Protein AF-Q9IBF4-F1 (afdb_monomer_lite)

pLDDT: mean 85.86, std 13.43, range [43.22, 97.31]

Secondary structure (DSSP, 8-state):
----SSS---------S--------------PPEEPPPPPPTTEEEES--S-EETT-EEEEEEPTTEEEEETTEEESEEEEEB-TTS-BSS--PPEEE-HHHHHHHS---------

Foldseek 3Di:
DDDPVDPDDDDDDDDDPDDPDPDDDDDDDDWAAKADQDDAAPQKDKPPRDPIDGAFDKIKIAGHPQWFFDDPPDTDRIDMWGQHRVRYIPDHHTHTGGDVVVVVVPPDDPPPPDDD

Organism: Cyprinus carpio (NCBI:txid7962)

Radius of gyration: 27.57 Å; chains: 1; bounding box: 63×21×100 Å

Structure (mmCIF, N/CA/C/O backbone):
data_AF-Q9IBF4-F1
#
_entry.id   AF-Q9IBF4-F1
#
loop_
_atom_site.group_PDB
_atom_site.id
_atom_site.type_symbol
_atom_site.label_atom_id
_atom_site.label_alt_id
_atom_site.label_comp_id
_atom_site.label_asym_id
_atom_site.label_entity_id
_atom_site.label_seq_id
_atom_site.pdbx_PDB_ins_code
_atom_site.Cartn_x
_atom_site.Cartn_y
_atom_site.Cartn_z
_atom_site.occupancy
_atom_site.B_iso_or_equiv
_atom_site.auth_seq_id
_atom_site.auth_comp_id
_atom_site.auth_asym_id
_atom_site.auth_atom_id
_atom_site.pdbx_PDB_model_num
ATOM 1 N N . LYS A 1 1 ? 0.615 2.554 -24.046 1.00 74.94 1 LYS A N 1
ATOM 2 C CA . LYS A 1 1 ? 1.327 2.139 -22.809 1.00 74.94 1 LYS A CA 1
ATOM 3 C C . LYS A 1 1 ? 1.190 0.628 -22.687 1.00 74.94 1 LYS A C 1
ATOM 5 O O . LYS A 1 1 ? 0.088 0.150 -22.907 1.00 74.94 1 LYS A O 1
ATOM 10 N N . ILE A 1 2 ? 2.265 -0.108 -22.403 1.00 85.94 2 ILE A N 1
ATOM 11 C CA . ILE A 1 2 ? 2.202 -1.565 -22.207 1.00 85.94 2 ILE A CA 1
ATOM 12 C C . ILE A 1 2 ? 2.050 -1.821 -20.704 1.00 85.94 2 ILE A C 1
ATOM 14 O O . ILE A 1 2 ? 2.858 -1.324 -19.922 1.00 85.94 2 ILE A O 1
ATOM 18 N N . GLN A 1 3 ? 1.004 -2.543 -20.302 1.00 86.56 3 GLN A N 1
ATOM 19 C CA . GLN A 1 3 ? 0.822 -3.037 -18.935 1.00 86.56 3 GLN A CA 1
ATOM 20 C C . GLN A 1 3 ? 1.051 -4.544 -18.950 1.00 86.56 3 GLN A C 1
ATOM 22 O O . GLN A 1 3 ? 0.362 -5.271 -19.658 1.00 86.56 3 GLN A O 1
ATOM 27 N N . THR A 1 4 ? 2.058 -4.998 -18.212 1.00 89.31 4 THR A N 1
ATOM 28 C CA . THR A 1 4 ? 2.543 -6.383 -18.276 1.00 89.31 4 THR A CA 1
ATOM 29 C C . THR A 1 4 ? 1.726 -7.339 -17.414 1.00 89.31 4 THR A C 1
ATOM 31 O O . THR A 1 4 ? 1.787 -8.542 -17.637 1.00 89.31 4 THR A O 1
ATOM 34 N N . GLY A 1 5 ? 1.007 -6.829 -16.404 1.00 86.88 5 GLY A N 1
ATOM 35 C CA . GLY A 1 5 ? 0.292 -7.651 -15.418 1.00 86.88 5 GLY A CA 1
ATOM 36 C C . GLY A 1 5 ? 1.207 -8.580 -14.608 1.00 86.88 5 GLY A C 1
ATOM 37 O O . GLY A 1 5 ? 0.732 -9.524 -13.988 1.00 86.88 5 GLY A O 1
ATOM 38 N N . SER A 1 6 ? 2.522 -8.343 -14.644 1.00 89.00 6 SER A N 1
ATOM 39 C CA . SER A 1 6 ? 3.549 -9.232 -14.107 1.00 89.00 6 SER A CA 1
ATOM 40 C C . SER A 1 6 ? 4.670 -8.425 -13.467 1.00 89.00 6 SER A C 1
ATOM 42 O O . SER A 1 6 ? 5.047 -7.359 -13.958 1.00 89.00 6 SER A O 1
ATOM 44 N N . ASN A 1 7 ? 5.249 -8.983 -12.406 1.00 90.31 7 ASN A N 1
ATOM 45 C CA . ASN A 1 7 ? 6.463 -8.475 -11.774 1.00 90.31 7 ASN A CA 1
ATOM 46 C C . ASN A 1 7 ? 7.751 -8.909 -12.504 1.00 90.31 7 ASN A C 1
ATOM 48 O O . ASN A 1 7 ? 8.845 -8.630 -12.019 1.00 90.31 7 ASN A O 1
ATOM 52 N N . ILE A 1 8 ? 7.628 -9.616 -13.634 1.00 92.50 8 ILE A N 1
ATOM 53 C CA . ILE A 1 8 ? 8.735 -10.102 -14.464 1.00 92.50 8 ILE A CA 1
ATOM 54 C C . ILE A 1 8 ? 8.491 -9.685 -15.915 1.00 92.50 8 ILE A C 1
ATOM 56 O O . ILE A 1 8 ? 7.407 -9.908 -16.458 1.00 92.50 8 ILE A O 1
ATOM 60 N N . VAL A 1 9 ? 9.522 -9.121 -16.547 1.00 94.56 9 VAL A N 1
ATOM 61 C CA . VAL A 1 9 ? 9.528 -8.728 -17.960 1.00 94.56 9 VAL A CA 1
ATOM 62 C C . VAL A 1 9 ? 10.809 -9.245 -18.602 1.00 94.56 9 VAL A C 1
ATOM 64 O O . VAL A 1 9 ? 11.898 -8.945 -18.122 1.00 94.56 9 VAL A O 1
ATOM 67 N N . ASN A 1 10 ? 10.677 -9.986 -19.702 1.00 94.69 10 ASN A N 1
ATOM 68 C CA . ASN A 1 10 ? 11.808 -10.421 -20.516 1.00 94.69 10 ASN A CA 1
ATOM 69 C C . ASN A 1 10 ? 11.884 -9.541 -21.760 1.00 94.69 10 ASN A C 1
ATOM 71 O O . ASN A 1 10 ? 10.921 -9.466 -22.523 1.00 94.69 10 ASN A O 1
ATOM 75 N N . ILE A 1 11 ? 13.023 -8.883 -21.962 1.00 94.69 11 ILE A N 1
ATOM 76 C CA . ILE A 1 11 ? 13.268 -8.062 -23.145 1.00 94.69 11 ILE A CA 1
ATOM 77 C C . ILE A 1 11 ? 14.274 -8.802 -24.015 1.00 94.69 11 ILE A C 1
ATOM 79 O O . ILE A 1 11 ? 15.422 -8.988 -23.616 1.00 94.69 11 ILE A O 1
ATOM 83 N N . LEU A 1 12 ? 13.832 -9.227 -25.195 1.00 95.75 12 LEU A N 1
ATOM 84 C CA . LEU A 1 12 ? 14.683 -9.865 -26.188 1.00 95.75 12 LEU A CA 1
ATOM 85 C C . LEU A 1 12 ? 14.834 -8.927 -27.381 1.00 95.75 12 LEU A C 1
ATOM 87 O O . LEU A 1 12 ? 13.845 -8.536 -27.998 1.00 95.75 12 LEU A O 1
ATOM 91 N N . PHE A 1 13 ? 16.078 -8.590 -27.705 1.00 95.25 13 PHE A N 1
ATOM 92 C CA . PHE A 1 13 ? 16.424 -7.855 -28.912 1.00 95.25 13 PHE A CA 1
ATOM 93 C C . PHE A 1 13 ? 17.333 -8.720 -29.779 1.00 95.25 13 PHE A C 1
ATOM 95 O O . PHE A 1 13 ? 18.332 -9.249 -29.295 1.00 95.25 13 PHE A O 1
ATOM 102 N N . HIS A 1 14 ? 16.969 -8.863 -31.050 1.00 94.62 14 HIS A N 1
ATOM 103 C CA . HIS A 1 14 ? 17.729 -9.610 -32.041 1.00 94.62 14 HIS A CA 1
ATOM 104 C C . HIS A 1 14 ? 17.996 -8.703 -33.244 1.00 94.62 14 HIS A C 1
ATOM 106 O O . HIS A 1 14 ? 17.053 -8.164 -33.824 1.00 94.62 14 HIS A O 1
ATOM 112 N N . SER A 1 15 ? 19.267 -8.550 -33.614 1.00 93.81 15 SER A N 1
ATOM 113 C CA . SER A 1 15 ? 19.708 -7.838 -34.816 1.00 93.81 15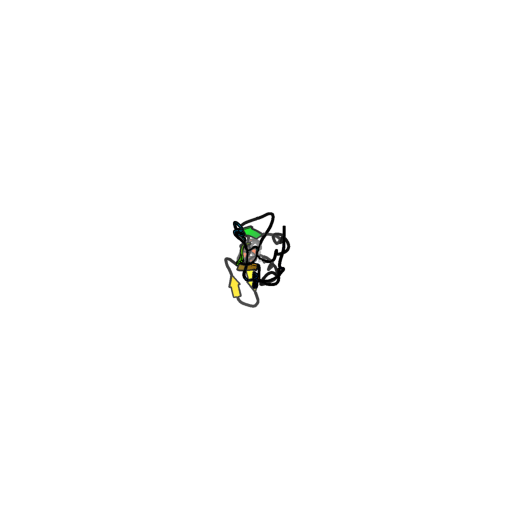 SER A CA 1
ATOM 114 C C . SER A 1 15 ? 20.393 -8.800 -35.783 1.00 93.81 15 SER A C 1
ATOM 116 O O . SER A 1 15 ? 20.919 -9.833 -35.370 1.00 93.81 15 SER A O 1
ATOM 118 N N . ASP A 1 16 ? 20.385 -8.461 -37.070 1.00 94.62 16 ASP A N 1
ATOM 119 C CA . ASP A 1 16 ? 21.175 -9.168 -38.078 1.00 94.62 16 ASP A CA 1
ATOM 120 C C . ASP A 1 16 ? 22.635 -8.664 -38.113 1.00 94.62 16 ASP A C 1
ATOM 122 O O . ASP A 1 16 ? 23.077 -7.924 -37.229 1.00 94.62 16 ASP A O 1
ATOM 126 N N . SER A 1 17 ? 23.416 -9.118 -39.097 1.00 92.56 17 SER A N 1
ATOM 127 C CA . SER A 1 17 ? 24.840 -8.787 -39.242 1.00 92.56 17 SER A CA 1
ATOM 128 C C . SER A 1 17 ? 25.113 -7.414 -39.869 1.00 92.56 17 SER A C 1
ATOM 130 O O . SER A 1 17 ? 26.266 -7.110 -40.170 1.00 9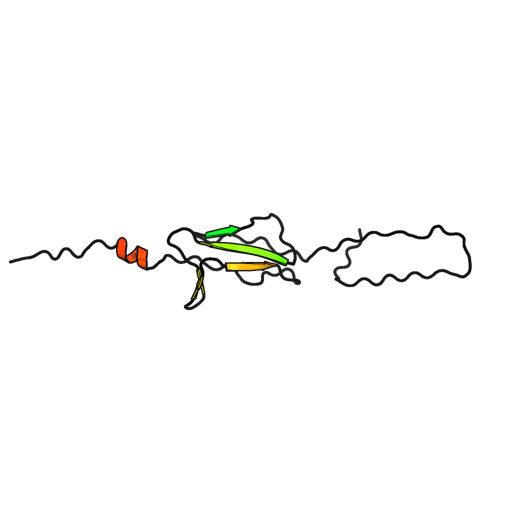2.56 17 SER A O 1
ATOM 132 N N . THR A 1 18 ? 24.085 -6.610 -40.139 1.00 92.44 18 THR A N 1
ATOM 133 C CA . THR A 1 18 ? 24.195 -5.351 -40.879 1.00 92.44 18 THR A CA 1
ATOM 134 C C . THR A 1 18 ? 23.458 -4.202 -40.187 1.00 92.44 18 THR A C 1
ATOM 136 O O . THR A 1 18 ? 22.528 -4.395 -39.409 1.00 92.44 18 THR A O 1
ATOM 139 N N . GLY A 1 19 ? 23.866 -2.969 -40.497 1.00 88.56 19 GLY A N 1
ATOM 140 C CA . GLY A 1 19 ? 23.130 -1.757 -40.133 1.00 88.56 19 GLY A CA 1
ATOM 141 C C . GLY A 1 19 ? 23.847 -0.825 -39.153 1.00 88.56 19 GLY A C 1
ATOM 142 O O . GL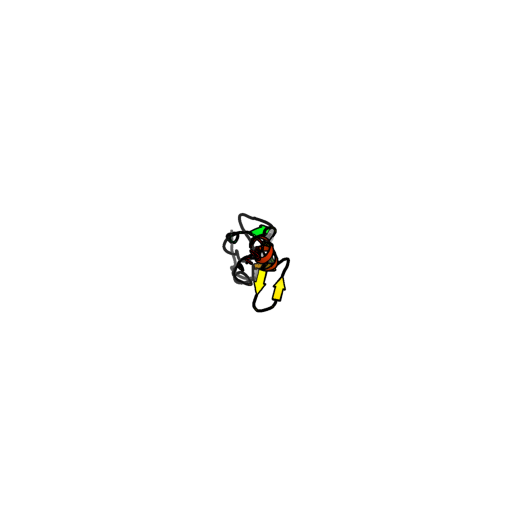Y A 1 19 ? 24.538 -1.251 -38.234 1.00 88.56 19 GLY A O 1
ATOM 143 N N . GLU A 1 20 ? 23.616 0.475 -39.340 1.00 89.75 20 GLU A N 1
ATOM 144 C CA . GLU A 1 20 ? 24.101 1.579 -38.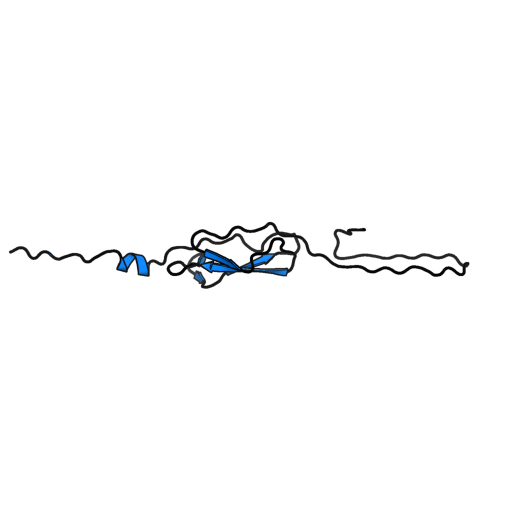494 1.00 89.75 20 GLU A CA 1
ATOM 145 C C . GLU A 1 20 ? 22.926 2.241 -37.752 1.00 89.75 20 GLU A C 1
ATOM 147 O O . GLU A 1 20 ? 22.735 3.457 -37.755 1.00 89.75 20 GLU A O 1
ATOM 152 N N . ASN A 1 21 ? 22.055 1.419 -37.166 1.00 91.56 21 ASN A N 1
ATOM 153 C CA . ASN A 1 21 ? 20.831 1.902 -36.536 1.00 91.56 21 ASN A CA 1
ATOM 154 C C . ASN A 1 21 ? 21.109 2.487 -35.144 1.00 91.56 21 ASN A C 1
ATOM 156 O O . ASN A 1 21 ? 21.887 1.943 -34.365 1.00 91.56 21 ASN A O 1
ATOM 160 N N . LEU A 1 22 ? 20.383 3.548 -34.786 1.00 94.38 22 LEU A N 1
ATOM 161 C CA . LEU A 1 22 ? 20.532 4.263 -33.508 1.00 94.38 22 LEU A CA 1
ATOM 162 C C . LEU A 1 22 ? 20.012 3.488 -32.277 1.00 94.38 22 LEU A C 1
ATOM 164 O O . LEU A 1 22 ? 20.152 3.955 -31.147 1.00 94.38 22 LEU A O 1
ATOM 168 N N . GLY A 1 23 ? 19.407 2.314 -32.476 1.00 93.25 23 GLY A N 1
ATOM 169 C CA . GLY A 1 23 ? 18.887 1.464 -31.405 1.00 93.25 23 GLY A CA 1
ATOM 170 C C . GLY A 1 23 ? 17.563 1.953 -30.810 1.00 93.25 23 GLY A C 1
ATOM 171 O O . GLY A 1 23 ? 16.761 2.611 -31.472 1.00 93.25 23 GLY A O 1
ATOM 172 N N . TRP A 1 24 ? 17.310 1.583 -29.554 1.00 94.62 24 TRP A N 1
ATOM 173 C CA . TRP A 1 24 ? 16.092 1.933 -28.824 1.00 94.62 24 TRP A CA 1
ATOM 174 C C . TRP A 1 24 ? 16.400 2.251 -27.360 1.00 94.62 24 TRP A C 1
ATOM 176 O O . TRP A 1 24 ? 17.357 1.750 -26.772 1.00 94.62 24 TRP A O 1
ATOM 186 N N . LYS A 1 25 ? 15.557 3.089 -26.756 1.00 95.81 25 LYS A N 1
ATOM 187 C CA . LYS A 1 25 ? 15.598 3.431 -25.334 1.00 95.81 25 LYS A CA 1
ATOM 188 C C . LYS A 1 25 ? 14.204 3.249 -24.762 1.00 95.81 25 LYS A C 1
ATOM 190 O O . LYS A 1 25 ? 13.242 3.758 -25.332 1.00 95.81 25 LYS A O 1
ATOM 195 N N . LEU A 1 26 ? 14.101 2.565 -23.627 1.00 94.19 26 LEU A N 1
ATOM 196 C CA . LEU A 1 26 ? 12.851 2.473 -22.881 1.00 94.19 26 LEU A CA 1
ATOM 197 C C . LEU A 1 26 ? 13.033 2.913 -21.436 1.00 94.19 26 LEU A C 1
ATOM 199 O O . LEU A 1 26 ? 14.113 2.801 -20.858 1.00 94.19 26 LEU A O 1
ATOM 203 N N . THR A 1 27 ? 11.928 3.370 -20.866 1.00 95.31 27 THR A N 1
ATOM 204 C CA . THR A 1 27 ? 11.768 3.630 -19.440 1.00 95.31 27 THR A CA 1
ATOM 205 C C . THR A 1 27 ? 10.591 2.790 -18.968 1.00 95.31 27 THR A C 1
ATOM 207 O O . THR A 1 27 ? 9.583 2.697 -19.671 1.00 95.31 27 THR A O 1
ATOM 210 N N . TYR A 1 28 ? 10.703 2.189 -17.788 1.00 93.44 28 TYR A N 1
ATOM 211 C CA . TYR A 1 28 ? 9.613 1.444 -17.170 1.00 93.44 28 TYR A CA 1
ATOM 212 C C . TYR A 1 28 ? 9.301 2.010 -15.787 1.00 93.44 28 TYR A C 1
ATOM 214 O O . TYR A 1 28 ? 10.147 2.625 -15.140 1.00 93.44 28 TYR A O 1
ATOM 222 N N . THR A 1 29 ? 8.074 1.778 -15.338 1.00 93.00 29 THR A N 1
ATOM 223 C CA . THR A 1 29 ? 7.654 1.991 -13.955 1.00 93.00 29 THR A CA 1
ATOM 224 C C . THR A 1 29 ? 6.933 0.742 -13.469 1.00 93.00 29 THR A C 1
ATOM 226 O O . THR A 1 29 ? 6.337 0.014 -14.265 1.00 93.00 29 THR A O 1
ATOM 229 N N . SER A 1 30 ? 7.020 0.477 -12.168 1.00 91.12 30 SER A N 1
ATOM 230 C CA . SER A 1 30 ? 6.277 -0.601 -11.517 1.00 91.12 30 SER A CA 1
ATOM 231 C C . SER A 1 30 ? 5.087 -0.008 -10.776 1.00 91.12 30 SER A C 1
ATOM 233 O O . SER A 1 30 ? 5.231 1.010 -10.099 1.00 91.12 30 SER A O 1
ATOM 235 N N . THR A 1 31 ? 3.925 -0.637 -10.906 1.00 90.44 31 THR A N 1
ATOM 236 C CA . THR A 1 31 ? 2.719 -0.305 -10.142 1.00 90.44 31 THR A CA 1
ATOM 237 C C . THR A 1 31 ? 2.245 -1.555 -9.417 1.00 90.44 31 THR A C 1
ATOM 239 O O . THR A 1 31 ? 2.280 -2.647 -9.988 1.00 90.44 31 THR A O 1
ATOM 242 N N . GLY A 1 32 ? 1.829 -1.401 -8.162 1.00 91.81 32 GLY A N 1
ATOM 243 C CA . GLY A 1 32 ? 1.227 -2.480 -7.386 1.00 91.81 32 GLY A CA 1
ATOM 244 C C . GLY A 1 32 ? -0.205 -2.785 -7.821 1.00 91.81 32 GLY A C 1
ATOM 245 O O . GLY A 1 32 ? -0.826 -1.992 -8.527 1.00 91.81 32 GLY A O 1
ATOM 246 N N . SER A 1 33 ? -0.725 -3.930 -7.379 1.00 93.94 33 SER A N 1
ATOM 247 C CA . SER A 1 33 ? -2.160 -4.221 -7.434 1.00 93.94 33 SER A CA 1
ATOM 248 C C . SER A 1 33 ? -2.920 -3.220 -6.568 1.00 93.94 33 SER A C 1
ATOM 250 O O . SER A 1 33 ? -2.435 -2.861 -5.495 1.00 93.94 33 SER A O 1
ATOM 252 N N . GLU A 1 34 ? -4.088 -2.786 -7.030 1.00 94.62 34 GLU A N 1
ATOM 253 C CA . GLU A 1 34 ? -4.947 -1.854 -6.298 1.00 94.62 34 GLU A CA 1
ATOM 254 C C . GLU A 1 34 ? -5.878 -2.615 -5.351 1.00 94.62 34 GLU A C 1
ATOM 256 O O . GLU A 1 34 ? -6.459 -3.634 -5.732 1.00 94.62 34 GLU A O 1
ATOM 261 N N . CYS A 1 35 ? -6.039 -2.106 -4.132 1.00 95.31 35 CYS A N 1
ATOM 262 C CA . CYS A 1 35 ? -7.020 -2.599 -3.174 1.00 95.31 35 CYS A CA 1
ATOM 263 C C . CYS A 1 35 ? -8.283 -1.733 -3.182 1.00 95.31 35 CYS A C 1
ATOM 265 O O . CYS A 1 35 ? -8.240 -0.520 -3.395 1.00 95.31 35 CYS A O 1
ATOM 267 N N . SER A 1 36 ? -9.435 -2.358 -2.926 1.00 92.38 36 SER A N 1
ATOM 268 C CA . SER A 1 36 ? -10.712 -1.637 -2.867 1.00 92.38 36 SER A CA 1
ATOM 269 C C . SER A 1 36 ? -10.742 -0.650 -1.692 1.00 92.38 36 SER A C 1
ATOM 271 O O . SER A 1 36 ? -10.268 -1.001 -0.614 1.00 92.38 36 SER A O 1
ATOM 273 N N . PRO A 1 37 ? -11.327 0.551 -1.835 1.00 90.31 37 PRO A N 1
ATOM 274 C CA . PRO A 1 37 ? -11.469 1.480 -0.717 1.00 90.31 37 PRO A CA 1
ATOM 275 C C . PRO A 1 37 ? -12.218 0.851 0.465 1.00 90.31 37 PRO A C 1
ATOM 277 O O . PRO A 1 37 ? -13.235 0.181 0.279 1.00 90.31 37 PRO A O 1
ATOM 280 N N . LEU A 1 38 ? -11.726 1.089 1.681 1.00 89.88 38 LEU A N 1
ATOM 281 C CA . LEU A 1 38 ? -12.362 0.637 2.917 1.00 89.88 38 LEU A CA 1
ATOM 282 C C . LEU A 1 38 ? -13.201 1.754 3.540 1.00 89.88 38 LEU A C 1
ATOM 284 O O . LEU A 1 38 ? -12.842 2.930 3.485 1.00 89.88 38 LEU A O 1
ATOM 288 N N . ALA A 1 39 ? -14.320 1.370 4.150 1.00 89.00 39 ALA A N 1
ATOM 289 C CA . ALA A 1 39 ? -15.153 2.272 4.933 1.00 89.00 39 ALA A CA 1
ATOM 290 C C . ALA A 1 39 ? -14.744 2.219 6.409 1.00 89.00 39 ALA A C 1
ATOM 292 O O . ALA A 1 39 ? -14.481 1.142 6.948 1.00 89.00 39 ALA A O 1
ATOM 293 N N . ALA A 1 40 ? -14.724 3.379 7.067 1.00 88.69 40 ALA A N 1
ATOM 294 C CA . ALA A 1 40 ? -14.482 3.444 8.502 1.00 88.69 40 ALA A CA 1
ATOM 295 C C . ALA A 1 40 ? -15.607 2.727 9.277 1.00 88.69 40 ALA A C 1
ATOM 297 O O . ALA A 1 40 ? -16.780 2.838 8.900 1.00 88.69 40 ALA A O 1
ATOM 298 N N . PRO A 1 41 ? -15.282 1.985 10.350 1.00 89.38 41 PRO A N 1
ATOM 299 C CA . PRO A 1 41 ? -16.291 1.336 11.172 1.00 89.38 41 PRO A CA 1
ATOM 300 C C . PRO A 1 41 ? -17.037 2.362 12.033 1.00 89.38 41 PRO A C 1
ATOM 302 O O . PRO A 1 41 ? -16.582 3.480 12.262 1.00 89.38 41 PRO A O 1
ATOM 305 N N .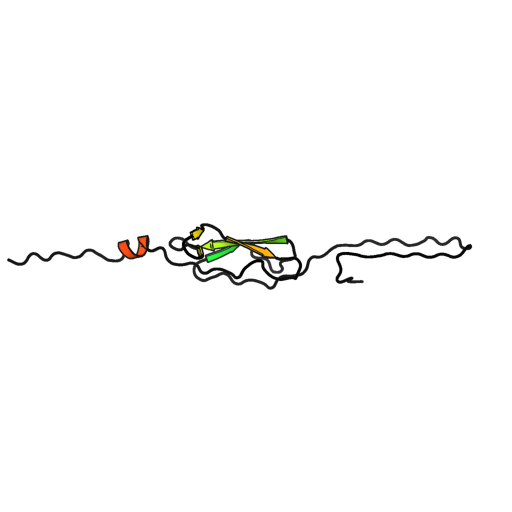 LEU A 1 42 ? -18.191 1.966 12.569 1.00 91.00 42 LEU A N 1
ATOM 306 C CA . LEU A 1 42 ? -18.930 2.809 13.506 1.00 91.00 42 LEU A CA 1
ATOM 307 C C . LEU A 1 42 ? -18.115 3.029 14.795 1.00 91.00 42 LEU A C 1
ATOM 309 O O . LEU A 1 42 ? -17.696 2.061 15.430 1.00 91.00 42 LEU A O 1
ATOM 313 N N . ASN A 1 43 ? -17.994 4.285 15.228 1.00 93.31 43 ASN A N 1
ATOM 314 C CA . ASN A 1 43 ? -17.183 4.717 16.376 1.00 93.31 43 ASN A CA 1
ATOM 315 C C . ASN A 1 43 ? -15.673 4.454 16.211 1.00 93.31 43 ASN A C 1
ATOM 317 O O . ASN A 1 43 ? -15.001 4.066 17.170 1.00 93.31 43 ASN A O 1
ATOM 321 N N . GLY A 1 44 ? -15.151 4.596 14.995 1.00 92.62 44 GLY A N 1
ATOM 322 C CA . GLY A 1 44 ? -13.722 4.548 14.718 1.00 92.62 44 GLY A CA 1
ATOM 323 C C . GLY A 1 44 ? -13.379 5.239 13.403 1.00 92.62 44 GLY A C 1
ATOM 324 O O . GLY A 1 44 ? -14.257 5.607 12.622 1.00 92.62 44 GLY A O 1
ATOM 325 N N . HIS A 1 45 ? -12.087 5.407 13.158 1.00 93.44 45 HIS A N 1
ATOM 326 C CA . HIS A 1 45 ? -11.546 6.087 11.987 1.00 93.44 45 HIS A CA 1
ATOM 327 C C . HIS A 1 45 ? -10.358 5.317 11.404 1.00 93.44 45 HIS A C 1
ATOM 329 O O . HIS A 1 45 ? -9.652 4.600 12.112 1.00 93.44 45 HIS A O 1
ATOM 335 N N . LEU A 1 46 ? -10.173 5.443 10.088 1.00 93.50 46 LEU A N 1
ATOM 336 C CA . LEU A 1 46 ? -9.076 4.833 9.339 1.00 93.50 46 LEU A CA 1
ATOM 337 C C . LEU A 1 46 ? -8.092 5.920 8.914 1.00 93.50 46 LEU A C 1
ATOM 339 O O . LEU A 1 46 ? -8.518 6.956 8.407 1.00 93.50 46 LEU A O 1
ATOM 343 N N . GLU A 1 47 ? -6.795 5.671 9.068 1.00 94.56 47 GLU A N 1
ATOM 344 C CA . GLU A 1 47 ? -5.742 6.601 8.657 1.00 94.56 47 GLU A CA 1
ATOM 345 C C . GLU A 1 47 ? -4.552 5.869 8.010 1.00 94.56 47 GLU A C 1
ATOM 347 O O . GLU A 1 47 ? -4.081 4.879 8.567 1.00 94.56 47 GLU A O 1
ATOM 352 N N . PRO A 1 48 ? -4.016 6.342 6.869 1.00 93.44 48 PRO A N 1
ATOM 353 C CA . PRO A 1 48 ? -4.484 7.485 6.083 1.00 93.44 48 PRO A CA 1
ATOM 354 C C . PRO A 1 48 ? -5.731 7.145 5.251 1.00 93.44 48 PRO A C 1
ATOM 356 O O . PRO A 1 48 ? -5.844 6.041 4.734 1.00 93.44 48 PRO A O 1
ATOM 359 N N . LEU A 1 49 ? -6.626 8.121 5.060 1.00 88.81 49 LEU A N 1
ATOM 360 C CA . LEU A 1 49 ? -7.708 8.045 4.072 1.00 88.81 49 LEU A CA 1
ATOM 361 C C . LEU A 1 49 ? -7.196 8.508 2.705 1.00 88.81 49 LEU A C 1
ATOM 363 O O . LEU A 1 49 ? -6.922 9.690 2.500 1.00 88.81 49 LEU A O 1
ATOM 367 N N . GLN A 1 50 ? -7.079 7.573 1.770 1.00 89.75 50 GLN A N 1
ATOM 368 C CA . GLN A 1 50 ? -6.647 7.814 0.396 1.00 89.75 50 GLN A CA 1
ATOM 369 C C . GLN A 1 50 ? -7.732 7.394 -0.603 1.00 89.75 50 GLN A C 1
ATOM 371 O O . GLN A 1 50 ? -8.584 6.552 -0.311 1.00 89.75 50 GLN A O 1
ATOM 376 N N . SER A 1 51 ? -7.709 7.990 -1.797 1.00 86.62 51 SER A N 1
ATOM 377 C CA . SER A 1 51 ? -8.621 7.636 -2.894 1.00 86.62 51 SER A CA 1
ATOM 378 C C . SER A 1 51 ? -8.253 6.317 -3.578 1.00 86.62 51 SER A C 1
ATOM 380 O O . SER A 1 51 ? -9.107 5.700 -4.212 1.00 86.62 51 SER A O 1
ATOM 382 N N . ASN A 1 52 ? -6.995 5.895 -3.462 1.00 91.44 52 ASN A N 1
ATOM 383 C CA . ASN A 1 52 ? -6.470 4.655 -4.011 1.00 91.44 52 ASN A CA 1
ATOM 384 C C . ASN A 1 52 ? -5.411 4.099 -3.053 1.00 91.44 52 ASN A C 1
ATOM 386 O O . ASN A 1 52 ? -4.661 4.882 -2.476 1.00 91.44 52 ASN A O 1
ATOM 390 N N . TYR A 1 53 ? -5.368 2.777 -2.908 1.00 95.19 53 TYR A N 1
ATOM 391 C CA . TYR A 1 53 ? -4.338 2.071 -2.151 1.00 95.19 53 TYR A CA 1
ATOM 392 C C . TYR A 1 53 ? -3.733 1.001 -3.047 1.00 95.19 53 TYR A C 1
ATOM 394 O O . TYR A 1 53 ? -4.465 0.244 -3.691 1.00 95.19 53 TYR A O 1
ATOM 402 N N . ILE A 1 54 ? -2.410 0.914 -3.061 1.00 95.62 54 ILE A N 1
ATOM 403 C CA . ILE A 1 54 ? -1.651 -0.052 -3.850 1.00 95.62 54 ILE A CA 1
ATOM 404 C C . ILE A 1 54 ? -0.862 -1.001 -2.953 1.00 95.62 54 ILE A C 1
ATOM 406 O O . ILE A 1 54 ? -0.660 -0.754 -1.768 1.00 95.62 54 ILE A O 1
ATOM 410 N N . PHE A 1 55 ? -0.404 -2.115 -3.526 1.00 95.69 55 PHE A N 1
ATOM 411 C CA . PHE A 1 55 ? 0.425 -3.102 -2.831 1.00 95.69 55 PHE A CA 1
ATOM 412 C C . PHE A 1 55 ? 1.497 -2.458 -1.926 1.00 95.69 55 PHE A C 1
ATOM 414 O O . PHE A 1 55 ? 2.318 -1.677 -2.413 1.00 95.69 55 PHE A O 1
ATOM 421 N N . LYS A 1 56 ? 1.528 -2.891 -0.654 1.00 94.62 56 LYS A N 1
ATOM 422 C CA . LYS A 1 56 ? 2.342 -2.400 0.481 1.00 94.62 56 LYS A CA 1
ATOM 423 C C . LYS A 1 56 ? 1.836 -1.146 1.193 1.00 94.62 56 LYS A C 1
ATOM 425 O O . LYS A 1 56 ? 2.409 -0.782 2.224 1.00 94.62 56 LYS A O 1
ATOM 430 N N . ASP A 1 57 ? 0.778 -0.509 0.709 1.00 96.12 57 ASP A N 1
ATOM 431 C CA . ASP A 1 57 ? 0.096 0.506 1.503 1.00 96.12 57 ASP A CA 1
ATOM 432 C C . ASP A 1 57 ? -0.548 -0.138 2.730 1.00 96.12 57 ASP A C 1
ATOM 434 O O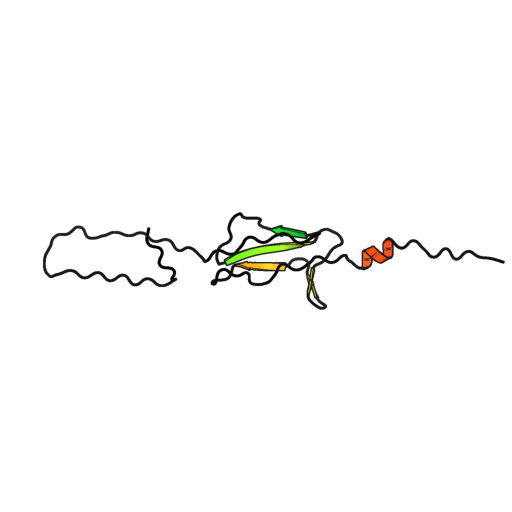 . ASP A 1 57 ? -0.983 -1.293 2.706 1.00 96.12 57 ASP A O 1
ATOM 438 N N . HIS A 1 58 ? -0.614 0.623 3.816 1.00 95.88 58 HIS A N 1
ATOM 439 C CA . HIS A 1 58 ? -1.254 0.205 5.051 1.00 95.88 58 HIS A CA 1
ATOM 440 C C . HIS A 1 58 ? -2.145 1.313 5.588 1.00 95.88 58 HIS A C 1
ATOM 442 O O . HIS A 1 58 ? -1.868 2.499 5.407 1.00 95.88 58 HIS A O 1
ATOM 448 N N . ILE A 1 59 ? -3.199 0.896 6.278 1.00 95.69 59 ILE A N 1
ATOM 449 C CA . ILE A 1 59 ? -4.081 1.773 7.032 1.00 95.69 59 ILE A CA 1
ATOM 450 C C . ILE A 1 59 ? -4.150 1.307 8.478 1.00 95.69 59 ILE A C 1
ATOM 452 O O . ILE A 1 59 ? -4.107 0.110 8.766 1.00 95.69 59 ILE A O 1
ATOM 456 N N . THR A 1 60 ? -4.289 2.262 9.378 1.00 95.19 60 THR A N 1
ATOM 457 C CA . THR A 1 60 ? -4.452 2.057 10.807 1.00 95.19 60 THR A CA 1
ATOM 458 C C . THR A 1 60 ? -5.883 2.388 11.186 1.00 95.19 60 THR A C 1
ATOM 460 O O . THR A 1 60 ? -6.383 3.468 10.883 1.00 95.19 60 THR A O 1
ATOM 463 N N . LEU A 1 61 ? -6.539 1.447 11.854 1.00 94.25 61 LEU A N 1
ATOM 464 C CA . LEU A 1 61 ? -7.820 1.651 12.506 1.00 94.25 61 LEU A CA 1
ATOM 465 C C . LEU A 1 61 ? -7.606 2.053 13.961 1.00 94.25 61 LEU A C 1
ATOM 467 O O . LEU A 1 61 ? -6.934 1.338 14.709 1.00 94.25 61 LEU A O 1
ATOM 471 N N . THR A 1 62 ? -8.284 3.125 14.350 1.00 93.62 62 THR A N 1
ATOM 472 C CA . THR A 1 62 ? -8.333 3.645 15.715 1.00 93.62 62 THR A CA 1
ATOM 473 C C . THR A 1 62 ? -9.795 3.821 16.127 1.00 93.62 62 THR A C 1
ATOM 475 O O . THR A 1 62 ? -10.601 4.358 15.364 1.00 93.62 62 THR A O 1
ATOM 478 N N . CYS A 1 63 ? -10.169 3.356 17.320 1.00 93.38 63 CYS A N 1
ATOM 479 C CA . CYS A 1 63 ? -11.523 3.553 17.844 1.00 93.38 63 CYS A CA 1
ATOM 480 C C . CYS A 1 63 ? -11.683 4.908 18.535 1.00 93.38 63 CYS A C 1
ATOM 482 O O . CYS A 1 63 ? -10.740 5.461 19.097 1.00 93.38 63 CYS A O 1
ATOM 484 N N . ASP A 1 64 ? -12.913 5.413 18.546 1.00 93.25 64 ASP A N 1
ATOM 485 C CA . ASP A 1 64 ? -13.262 6.632 19.261 1.00 93.25 64 ASP A CA 1
ATOM 486 C C . ASP A 1 64 ? -13.170 6.429 20.787 1.00 93.25 64 ASP A C 1
ATOM 488 O O . ASP A 1 64 ? -13.355 5.313 21.291 1.00 93.25 64 ASP A O 1
ATOM 492 N N . PRO A 1 65 ? -12.966 7.503 21.572 1.00 90.94 65 PRO A N 1
ATOM 493 C CA . PRO A 1 65 ? -12.885 7.409 23.025 1.00 90.94 65 PRO A CA 1
ATOM 494 C C . PRO A 1 65 ? -14.083 6.682 23.660 1.00 90.94 65 PRO A C 1
ATOM 496 O O . PRO A 1 65 ? -15.244 7.044 23.466 1.00 90.94 65 PRO A O 1
ATOM 499 N N . GLY A 1 66 ? -13.795 5.672 24.485 1.00 89.06 66 GLY A N 1
ATOM 500 C CA . GLY A 1 66 ? -14.813 4.818 25.112 1.00 89.06 66 GLY A CA 1
ATOM 501 C C . GLY A 1 66 ? -15.174 3.563 24.315 1.00 89.06 66 GLY A C 1
ATOM 502 O O . GLY A 1 66 ? -16.024 2.789 24.771 1.00 89.06 66 GLY A O 1
ATOM 503 N N . TYR A 1 67 ? -14.518 3.341 23.176 1.00 90.75 67 TYR A N 1
ATOM 504 C CA . TYR A 1 67 ? -14.581 2.116 22.390 1.00 90.75 67 TYR A CA 1
ATOM 505 C C . TYR A 1 67 ? -13.193 1.491 22.235 1.00 90.75 67 TYR A C 1
ATOM 507 O O . TYR A 1 67 ? -12.182 2.183 22.315 1.00 90.75 67 TYR A O 1
ATOM 515 N N . SER A 1 68 ? -13.151 0.184 21.989 1.00 89.12 68 SER A N 1
ATOM 516 C CA . SER A 1 68 ? -11.918 -0.549 21.729 1.00 89.12 68 SER A CA 1
ATOM 517 C C . SER A 1 68 ? -12.097 -1.658 20.701 1.00 89.12 68 SER A C 1
ATOM 519 O O . SER A 1 68 ? -13.203 -2.172 20.472 1.00 89.12 68 SER A O 1
ATOM 521 N N . LEU A 1 69 ? -10.988 -2.023 20.057 1.00 88.88 69 LEU A N 1
ATOM 522 C CA . LEU A 1 69 ? -10.937 -3.137 19.121 1.00 88.88 69 LEU A CA 1
ATOM 523 C C . LEU A 1 69 ? -10.797 -4.426 19.909 1.00 88.88 69 LEU A C 1
ATOM 525 O O . LEU A 1 69 ? -9.876 -4.576 20.707 1.00 88.88 69 LEU A O 1
ATOM 529 N N . ARG A 1 70 ? -11.700 -5.376 19.664 1.00 80.12 70 ARG A N 1
ATOM 530 C CA . ARG A 1 70 ? -11.639 -6.702 20.281 1.00 80.12 70 ARG A CA 1
ATOM 531 C C . ARG A 1 70 ? -11.640 -7.783 19.220 1.00 80.12 70 ARG A C 1
ATOM 533 O O . ARG A 1 70 ? -12.632 -7.942 18.507 1.00 80.12 70 ARG A O 1
ATOM 540 N N . GLN A 1 71 ? -10.562 -8.556 19.174 1.00 73.94 71 GLN A N 1
ATOM 541 C CA . GLN A 1 71 ? -10.469 -9.767 18.365 1.00 73.94 71 GLN A CA 1
ATOM 542 C C . GLN A 1 71 ? -10.235 -10.952 19.306 1.00 73.94 71 GLN A C 1
ATOM 544 O O . GLN A 1 71 ? -9.158 -11.108 19.882 1.00 73.94 71 GLN A O 1
ATOM 549 N N . GLY A 1 72 ? -11.281 -11.756 19.520 1.00 73.00 72 GLY A N 1
ATOM 550 C CA . GLY A 1 72 ? -11.301 -12.739 20.608 1.00 73.00 72 GLY A CA 1
ATOM 551 C C . GLY A 1 72 ? -11.192 -12.055 21.975 1.00 73.00 72 GLY A C 1
ATOM 552 O O . GLY A 1 72 ? -11.893 -11.073 22.227 1.00 73.00 72 GLY A O 1
ATOM 553 N N . ASP A 1 73 ? -10.284 -12.549 22.817 1.00 73.56 73 ASP A N 1
ATOM 554 C CA . ASP A 1 73 ? -10.028 -12.025 24.169 1.00 73.56 73 ASP A CA 1
ATOM 555 C C . ASP A 1 73 ? -8.983 -10.897 24.206 1.00 73.56 73 ASP A C 1
ATOM 557 O O . ASP A 1 73 ? -8.640 -10.400 25.278 1.00 73.56 73 ASP A O 1
ATOM 561 N N . LYS A 1 74 ? -8.443 -10.496 23.047 1.00 76.50 74 LYS A N 1
ATOM 562 C CA . LYS A 1 74 ? -7.416 -9.453 22.959 1.00 76.50 74 LYS A CA 1
ATOM 563 C C . LYS A 1 74 ? -8.031 -8.113 22.589 1.00 76.50 74 LYS A C 1
ATOM 565 O O . LYS A 1 74 ? -8.799 -8.009 21.629 1.00 76.50 74 LYS A O 1
ATOM 570 N N . GLU A 1 75 ? -7.649 -7.102 23.358 1.00 81.00 75 GLU A N 1
ATOM 571 C CA . GLU A 1 75 ? -7.975 -5.701 23.129 1.00 81.00 75 GLU A CA 1
ATOM 572 C C . GLU A 1 75 ? -6.775 -5.022 22.459 1.00 81.00 75 GLU A C 1
ATOM 574 O O . GLU A 1 75 ? -5.636 -5.211 22.891 1.00 81.00 75 GLU A O 1
ATOM 579 N N . PHE A 1 76 ? -7.023 -4.286 21.379 1.00 82.44 76 PHE A N 1
ATOM 580 C CA . PHE A 1 76 ? -5.994 -3.571 20.628 1.00 82.44 76 PHE A CA 1
ATOM 581 C C . PHE A 1 76 ? -6.324 -2.080 20.617 1.00 82.44 76 PHE A C 1
ATOM 583 O O . PHE A 1 76 ? -7.469 -1.698 20.376 1.00 82.44 76 PHE A O 1
ATOM 590 N N . GLU A 1 77 ? -5.313 -1.245 20.850 1.00 79.25 77 GLU A N 1
ATOM 591 C CA . GLU A 1 77 ? -5.427 0.213 20.702 1.00 79.25 77 GLU A CA 1
ATOM 592 C C . GLU A 1 77 ? -5.532 0.603 19.220 1.00 79.25 77 GLU A C 1
ATOM 594 O O . GLU A 1 77 ? -6.345 1.440 18.841 1.00 79.25 77 GLU A O 1
ATOM 599 N N . HIS A 1 78 ? -4.737 -0.061 18.376 1.00 85.12 78 HIS A N 1
ATOM 600 C CA . HIS A 1 78 ? -4.663 0.181 16.939 1.00 85.12 78 HIS A CA 1
ATOM 601 C C . HIS A 1 78 ? -4.642 -1.150 16.187 1.00 85.12 78 HIS A C 1
ATOM 603 O O . HIS A 1 78 ? -4.064 -2.130 16.669 1.00 85.12 78 HIS A O 1
ATOM 609 N N . TYR A 1 79 ? -5.232 -1.184 14.993 1.00 91.44 79 TYR A N 1
ATOM 610 C CA . TYR A 1 79 ? -5.185 -2.354 14.115 1.00 91.44 79 TYR A CA 1
ATOM 611 C C . TYR A 1 79 ? -4.778 -1.958 12.704 1.00 91.44 79 TYR A C 1
ATOM 613 O O . TYR A 1 79 ? -5.418 -1.108 12.090 1.00 91.44 79 TYR A O 1
ATOM 621 N N . GLN A 1 80 ? -3.714 -2.575 12.196 1.00 94.06 80 GLN A N 1
ATOM 622 C CA . GLN A 1 80 ? -3.172 -2.257 10.882 1.00 94.06 80 GLN A CA 1
ATOM 623 C C . GLN A 1 80 ? -3.647 -3.267 9.835 1.00 94.06 80 GLN A C 1
ATOM 625 O O . GLN A 1 80 ? -3.551 -4.478 10.043 1.00 94.06 80 GLN A O 1
ATOM 630 N N . ILE A 1 81 ? -4.120 -2.760 8.698 1.00 94.62 81 ILE A N 1
ATOM 631 C CA . ILE A 1 81 ? -4.557 -3.547 7.542 1.00 94.62 81 ILE A CA 1
ATOM 632 C C . ILE A 1 81 ? -3.674 -3.163 6.352 1.00 94.62 81 ILE A C 1
ATOM 634 O O . ILE A 1 81 ? -3.445 -1.982 6.105 1.00 94.62 81 ILE A O 1
ATOM 638 N N . GLU A 1 82 ? -3.153 -4.153 5.632 1.00 97.00 82 GLU A N 1
ATOM 639 C CA . GLU A 1 82 ? -2.189 -3.971 4.540 1.00 97.00 82 GLU A CA 1
ATOM 640 C C . GLU A 1 82 ? -2.806 -4.367 3.198 1.00 97.00 82 GLU A C 1
ATOM 642 O O . GLU A 1 82 ? -3.489 -5.390 3.108 1.00 97.00 82 GLU A O 1
ATOM 647 N N . CYS A 1 83 ? -2.541 -3.587 2.149 1.00 97.31 83 CYS A N 1
ATOM 648 C CA . CYS A 1 83 ? -2.880 -3.944 0.780 1.00 97.31 83 CYS A CA 1
ATOM 649 C C . CYS A 1 83 ? -1.872 -4.965 0.235 1.00 97.31 83 CYS A C 1
ATOM 651 O O . CYS A 1 83 ? -0.687 -4.673 0.039 1.00 97.31 83 CYS A O 1
ATOM 653 N N . GLN A 1 84 ? -2.340 -6.184 -0.012 1.00 96.75 84 GLN A N 1
ATOM 654 C CA . GLN A 1 84 ? -1.514 -7.316 -0.405 1.00 96.75 84 GLN A CA 1
ATOM 655 C C . GLN A 1 84 ? -1.283 -7.374 -1.917 1.00 96.75 84 GLN A C 1
ATOM 657 O O . GLN A 1 84 ? -1.898 -6.680 -2.728 1.00 96.75 84 GLN A O 1
ATOM 662 N N . ARG A 1 85 ? -0.349 -8.243 -2.317 1.00 93.94 85 ARG A N 1
ATOM 663 C CA . ARG A 1 85 ? 0.101 -8.371 -3.712 1.00 93.94 85 ARG A CA 1
ATOM 664 C C . ARG A 1 85 ? -1.003 -8.762 -4.696 1.00 93.94 85 ARG A C 1
ATOM 666 O O . ARG A 1 85 ? -0.861 -8.507 -5.887 1.00 93.94 85 ARG A O 1
ATOM 673 N N . ASP A 1 86 ? -2.059 -9.414 -4.226 1.00 92.88 86 ASP A N 1
ATOM 674 C CA . ASP A 1 86 ? -3.196 -9.868 -5.028 1.00 92.88 86 ASP A CA 1
ATOM 675 C C . ASP A 1 86 ? -4.334 -8.833 -5.096 1.00 92.88 86 ASP A C 1
ATOM 677 O O . ASP A 1 86 ? -5.387 -9.131 -5.654 1.00 92.88 86 ASP A O 1
ATOM 681 N N . GLY A 1 87 ? -4.124 -7.624 -4.558 1.00 93.94 87 GLY A N 1
ATOM 682 C CA . GLY A 1 87 ? -5.137 -6.566 -4.515 1.00 93.94 87 GLY A CA 1
ATOM 683 C C . GLY A 1 87 ? -6.189 -6.776 -3.424 1.00 93.94 87 GLY A C 1
ATOM 684 O O . GLY A 1 87 ? -7.233 -6.123 -3.442 1.00 93.94 87 GLY A O 1
ATOM 685 N N . LYS A 1 88 ? -5.947 -7.690 -2.476 1.00 96.06 88 LYS A N 1
ATOM 686 C CA . LYS A 1 88 ? -6.798 -7.880 -1.299 1.00 96.06 88 LYS A CA 1
ATOM 687 C C . LYS A 1 88 ? -6.183 -7.242 -0.067 1.00 96.06 88 LYS A C 1
ATOM 689 O O . LYS A 1 88 ? -4.968 -7.115 0.054 1.00 96.06 88 LYS A O 1
ATOM 694 N N . TRP A 1 89 ? -7.037 -6.873 0.874 1.00 96.56 89 TRP A N 1
ATOM 695 C CA . TRP A 1 89 ? -6.602 -6.455 2.198 1.00 96.56 89 TRP A CA 1
ATOM 696 C C . TRP A 1 89 ? -6.197 -7.661 3.043 1.00 96.56 89 TRP A C 1
ATOM 698 O O . TRP A 1 89 ? -6.787 -8.734 2.927 1.00 96.56 89 TRP A O 1
ATOM 708 N N . SER A 1 90 ? -5.216 -7.472 3.924 1.00 95.81 90 SER A N 1
ATOM 709 C CA . SER A 1 90 ? -4.724 -8.521 4.825 1.00 95.81 90 SER A CA 1
ATOM 710 C C . SER A 1 90 ? -5.763 -9.006 5.840 1.00 95.81 90 SER A C 1
ATOM 712 O O . SER A 1 90 ? -5.598 -10.085 6.409 1.00 95.81 90 SER A O 1
ATOM 714 N N . SER A 1 91 ? -6.806 -8.212 6.088 1.00 92.31 91 SER A N 1
ATOM 715 C CA . SER A 1 91 ? -7.899 -8.511 7.010 1.00 92.31 91 SER A CA 1
ATOM 716 C C . SER A 1 91 ? -9.119 -7.637 6.708 1.00 92.31 91 SER A C 1
ATOM 718 O O . SER A 1 91 ? -8.991 -6.571 6.103 1.00 92.31 91 SER A O 1
ATOM 720 N N . ASP A 1 92 ? -10.292 -8.069 7.167 1.00 89.44 92 ASP A N 1
ATOM 721 C CA . ASP A 1 92 ? -11.497 -7.239 7.183 1.00 89.44 92 ASP A CA 1
ATOM 722 C C . ASP A 1 92 ? -11.384 -6.130 8.241 1.00 89.44 92 ASP A C 1
ATOM 724 O O . ASP A 1 92 ? -10.644 -6.254 9.219 1.00 89.44 92 ASP A O 1
ATOM 728 N N . VAL A 1 93 ? -12.160 -5.052 8.081 1.00 88.88 93 VAL A N 1
ATOM 729 C CA . VAL A 1 93 ? -12.209 -3.947 9.053 1.00 88.88 93 VAL A CA 1
ATOM 730 C C . VAL A 1 93 ? -12.896 -4.419 10.347 1.00 88.88 93 VAL A C 1
ATOM 732 O O . VAL A 1 93 ? -14.092 -4.729 10.318 1.00 88.88 93 VAL A O 1
ATOM 735 N N . PRO A 1 94 ? -12.196 -4.464 11.499 1.00 87.81 94 PRO A N 1
ATOM 736 C CA . PRO A 1 94 ? -12.820 -4.859 12.755 1.00 87.81 94 PRO A CA 1
ATOM 737 C C . PRO A 1 94 ? -13.770 -3.785 13.302 1.00 87.81 94 PRO A C 1
ATOM 739 O O . PRO A 1 94 ? -13.655 -2.596 13.011 1.00 87.81 94 PRO A O 1
ATOM 742 N N . LEU A 1 95 ? -14.716 -4.213 14.144 1.00 88.38 95 LEU A N 1
ATOM 743 C CA . LEU A 1 95 ? -15.696 -3.327 14.775 1.00 88.38 95 LEU A CA 1
ATOM 744 C C . LEU A 1 95 ? -15.196 -2.800 16.125 1.00 88.38 95 LEU A C 1
ATOM 746 O O . LEU A 1 95 ? -14.730 -3.569 16.970 1.00 88.38 95 LEU A O 1
ATOM 750 N N . CYS A 1 96 ? -15.415 -1.509 16.364 1.00 90.94 96 CYS A N 1
ATOM 751 C CA . CYS A 1 96 ? -15.206 -0.867 17.656 1.00 90.94 96 CYS A CA 1
ATOM 752 C C . CYS A 1 96 ? -16.341 -1.221 18.628 1.00 90.94 96 CYS A C 1
ATOM 754 O O . CYS A 1 96 ? -17.522 -0.983 18.356 1.00 90.94 96 CYS A O 1
ATOM 756 N N . LYS A 1 97 ? -16.002 -1.798 19.786 1.00 89.12 97 LYS A N 1
ATOM 757 C CA . LYS A 1 97 ? -16.969 -2.172 20.831 1.00 89.12 97 LYS A CA 1
ATOM 758 C C . LYS A 1 97 ? -16.855 -1.229 22.017 1.00 89.12 97 LYS A C 1
ATOM 760 O O . LYS A 1 97 ? -15.762 -0.872 22.422 1.00 89.12 97 LYS A O 1
ATOM 765 N N . LYS A 1 98 ? -17.992 -0.841 22.598 1.00 88.50 98 LYS A N 1
ATOM 766 C CA . LYS A 1 98 ? -18.018 0.063 23.754 1.00 88.50 98 LYS A CA 1
ATOM 767 C C . LYS A 1 98 ? -17.396 -0.595 24.986 1.00 88.50 98 LYS A C 1
ATOM 769 O O . LYS A 1 98 ? -17.794 -1.703 25.349 1.00 88.50 98 LYS A O 1
ATOM 774 N N . ASN A 1 99 ? -16.531 0.133 25.682 1.00 85.38 99 ASN A N 1
ATOM 775 C CA . ASN A 1 99 ? -15.822 -0.353 26.861 1.00 85.38 99 ASN A CA 1
ATOM 776 C C . ASN A 1 99 ? -16.806 -0.605 28.016 1.00 85.38 99 ASN A C 1
ATOM 778 O O . ASN A 1 99 ? -17.625 0.249 28.375 1.00 85.38 99 ASN A O 1
ATOM 782 N N . GLU A 1 100 ? -16.734 -1.786 28.634 1.00 74.56 100 GLU A N 1
ATOM 783 C CA . GLU A 1 100 ? -17.664 -2.184 29.701 1.00 74.56 100 GLU A CA 1
ATOM 784 C C . GLU A 1 100 ? -17.504 -1.353 30.985 1.00 74.56 100 GLU A C 1
ATOM 786 O O . GLU A 1 100 ? -18.478 -1.139 31.713 1.00 74.56 100 GLU A O 1
ATOM 791 N N . SER A 1 101 ? -16.310 -0.810 31.241 1.00 65.62 101 SER A N 1
ATOM 792 C CA . SER A 1 101 ? -16.030 0.086 32.373 1.00 65.62 101 SER A CA 1
ATOM 793 C C . SER A 1 101 ? -16.915 1.340 32.368 1.00 65.62 101 SER A C 1
ATOM 795 O O . SER A 1 101 ? -17.386 1.764 33.424 1.00 65.62 101 SER A O 1
ATOM 797 N N . GLN A 1 102 ? -17.251 1.870 31.186 1.00 58.03 102 GLN A N 1
ATOM 798 C CA . GLN A 1 102 ? -18.152 3.017 31.041 1.00 58.03 102 GLN A CA 1
ATOM 799 C C . GLN A 1 102 ? -19.638 2.664 31.203 1.00 58.03 102 GLN A C 1
ATOM 801 O O . GLN A 1 102 ? -20.438 3.543 31.532 1.00 58.03 102 GLN A O 1
ATOM 806 N N . ARG A 1 103 ? -20.044 1.399 31.005 1.00 58.69 103 ARG A N 1
ATOM 807 C CA . ARG A 1 103 ? -21.433 0.975 31.274 1.00 58.69 103 ARG A CA 1
ATOM 808 C C . ARG A 1 103 ? -21.740 1.034 32.769 1.00 58.69 103 ARG A C 1
ATOM 810 O O . ARG A 1 103 ? -22.801 1.524 33.144 1.00 58.69 103 ARG A O 1
ATOM 817 N N . ARG A 1 104 ? -20.785 0.619 33.612 1.00 57.31 104 ARG A N 1
ATOM 818 C CA . ARG A 1 104 ? -20.933 0.621 35.078 1.00 57.31 104 ARG A CA 1
ATOM 819 C C . ARG A 1 104 ? -21.031 2.019 35.698 1.00 57.31 104 ARG A C 1
ATOM 821 O O . ARG A 1 104 ? -21.640 2.155 36.748 1.00 57.31 104 ARG A O 1
ATOM 828 N N . HIS A 1 105 ? -20.478 3.052 35.061 1.00 56.88 105 HIS A N 1
ATOM 829 C CA . HIS A 1 105 ? -20.580 4.436 35.555 1.00 56.88 105 HIS A CA 1
ATOM 830 C C . HIS A 1 105 ? -21.891 5.143 35.168 1.00 56.88 105 HIS A C 1
ATOM 832 O O . HIS A 1 105 ? -22.252 6.132 35.796 1.00 56.88 105 HIS A O 1
ATOM 838 N N . ARG A 1 106 ? -22.626 4.653 34.155 1.00 56.81 106 ARG A N 1
ATOM 839 C CA . ARG A 1 106 ? -23.950 5.194 33.782 1.00 56.81 106 ARG A CA 1
ATOM 840 C C . ARG A 1 106 ? -25.122 4.508 34.490 1.00 56.81 106 ARG A C 1
ATOM 842 O O . ARG A 1 106 ? -26.231 5.030 34.445 1.00 56.81 106 ARG A O 1
ATOM 849 N N . SER A 1 107 ? -24.900 3.379 35.161 1.00 62.28 107 SER A N 1
ATOM 850 C CA . SER A 1 107 ? -25.860 2.807 36.109 1.00 62.28 107 SER A CA 1
ATOM 851 C C . SER A 1 107 ? -25.712 3.497 37.474 1.00 62.28 107 SER A C 1
ATOM 853 O O . SER A 1 107 ? -24.837 3.133 38.255 1.00 62.28 107 SER A O 1
ATOM 855 N N . LEU A 1 108 ? -26.538 4.519 37.728 1.00 59.72 108 LEU A N 1
ATOM 856 C CA . LEU A 1 108 ? -26.682 5.224 39.016 1.00 59.72 108 LEU A CA 1
ATOM 857 C C . LEU A 1 108 ? -27.028 4.261 40.184 1.00 59.72 108 LEU A C 1
ATOM 859 O O . LEU A 1 108 ? -27.525 3.158 39.942 1.00 59.72 108 LEU A O 1
ATOM 863 N N . PRO A 1 109 ? -26.745 4.646 41.447 1.00 53.91 109 PRO A N 1
ATOM 864 C CA . PRO A 1 109 ? -26.638 3.726 42.579 1.00 53.91 109 PRO A CA 1
ATOM 865 C C . PRO A 1 109 ? -27.987 3.127 42.987 1.00 53.91 109 PRO A C 1
ATOM 867 O O . PRO A 1 109 ? -29.022 3.791 42.932 1.00 53.91 109 PRO A O 1
ATOM 870 N N . ARG A 1 110 ? -27.968 1.883 43.489 1.00 55.22 110 ARG A N 1
ATOM 871 C CA . ARG A 1 110 ? -29.068 1.357 44.307 1.00 55.22 110 ARG A CA 1
ATOM 872 C C . ARG A 1 110 ? -29.179 2.248 45.544 1.00 55.22 110 ARG A C 1
ATOM 874 O O . ARG A 1 110 ? -28.398 2.095 46.478 1.00 55.22 110 ARG A O 1
ATOM 881 N N . ILE A 1 111 ? -30.127 3.182 45.540 1.00 55.47 111 ILE A N 1
ATOM 882 C CA . ILE A 1 111 ? -30.585 3.824 46.769 1.00 55.47 111 ILE A CA 1
ATOM 883 C C . ILE A 1 111 ? -31.181 2.692 47.609 1.00 55.47 111 ILE A C 1
ATOM 885 O O . ILE A 1 111 ? -32.258 2.186 47.302 1.00 55.47 111 ILE A O 1
ATOM 889 N N . LEU A 1 112 ? -30.448 2.243 48.629 1.00 55.53 112 LEU A N 1
ATOM 890 C CA . LEU A 1 112 ? -31.028 1.492 49.735 1.00 55.53 112 LEU A CA 1
ATOM 891 C C . LEU A 1 112 ? -31.956 2.469 50.455 1.00 55.53 112 LEU A C 1
ATOM 893 O O . LEU A 1 112 ? -31.532 3.238 51.314 1.00 55.53 112 LEU A O 1
ATOM 897 N N . THR A 1 113 ? -33.221 2.499 50.043 1.00 49.44 113 THR A N 1
ATOM 898 C CA . THR A 1 113 ? -34.279 3.098 50.845 1.00 49.44 113 THR A CA 1
ATOM 899 C C . THR A 1 113 ? -34.368 2.288 52.129 1.00 49.44 113 THR A C 1
ATOM 901 O O . THR A 1 113 ? -34.877 1.170 52.129 1.00 49.44 113 THR A O 1
ATOM 904 N N . ASN A 1 114 ? -33.826 2.850 53.208 1.00 48.81 114 ASN A N 1
ATOM 905 C CA . ASN A 1 114 ? -34.153 2.455 54.570 1.00 48.81 114 ASN A CA 1
ATOM 906 C C . ASN A 1 114 ? -35.675 2.564 54.738 1.00 48.81 114 ASN A C 1
ATOM 908 O O . ASN A 1 114 ? -36.232 3.647 54.544 1.00 48.81 114 ASN A O 1
ATOM 912 N N . GLN A 1 115 ? -36.336 1.471 55.108 1.00 47.00 115 GLN A N 1
ATOM 913 C CA . GLN A 1 115 ? -37.677 1.510 55.682 1.00 47.00 115 GLN A CA 1
ATOM 914 C C . GLN A 1 115 ? -37.685 0.673 56.962 1.00 47.00 115 GLN A C 1
ATOM 916 O O . GLN A 1 115 ? -37.495 -0.538 56.899 1.00 47.00 115 GLN A O 1
ATOM 921 N N . SER A 1 116 ? -37.835 1.423 58.065 1.00 43.22 116 SER A N 1
ATOM 922 C CA . SER A 1 116 ? -38.394 1.113 59.396 1.00 43.22 116 SER A CA 1
ATOM 923 C C . SER A 1 116 ? -38.112 -0.244 60.031 1.00 43.22 116 SER A C 1
ATOM 925 O O . SER A 1 116 ? -38.710 -1.237 59.564 1.00 43.22 116 SER A O 1
#

InterPro domains:
  IPR000436 Sushi/SCR/CCP domain [PF00084] (35-96)
  IPR000436 Sushi/SCR/CCP domain [PS50923] (33-98)
  IPR000436 Sushi/SCR/CCP domain [SM00032] (35-96)
  IPR000436 Sushi/SCR/CCP domain [cd00033] (35-97)
  IPR035976 Sushi/SCR/CCP superfamily [SSF57535] (34-97)

Sequence (116 aa):
KIQTGSNIVNILFHSDSTGENLGWKLTYTSTGSECSPLAAPLNGHLEPLQSNYIFKDHITLTCDPGYSLRQGDKEFEHYQIECQRDGKWSSDVPLCKKNESQRRHRSLPRILTNQS